Protein AF-A0A965PRX0-F1 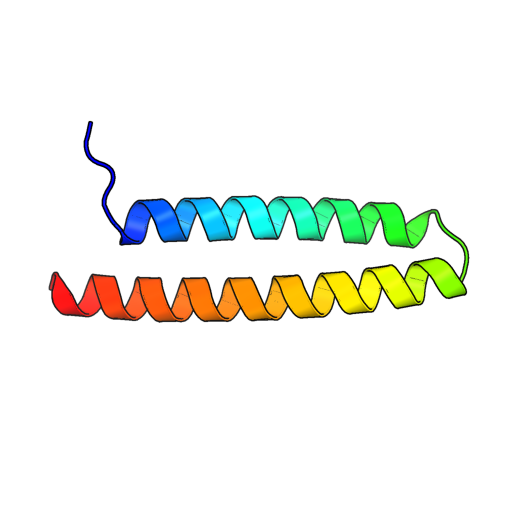(afdb_monomer_lite)

Radius of gyration: 14.98 Å; chains: 1; bounding box: 42×13×39 Å

Secondary structure (DSSP, 8-state):
-PPPHHHHHHHHHHHHHHHHHHHHHHHTTS-HHHHHHHHHHHHHHHHHHHHHHHHHHHHHHH--

pLDDT: mean 89.43, std 11.45, range [53.25, 98.06]

Foldseek 3Di:
DDADPLRVLVVLLVVLVVVLVVLVVVLVVDDPVVVVVSVVVNVVSVVSNVVSVVVSVVVVVVVD

Structure (mmCIF, N/CA/C/O backbone):
data_AF-A0A965PRX0-F1
#
_entry.id   AF-A0A965PRX0-F1
#
loop_
_atom_site.group_PDB
_atom_site.id
_atom_site.type_symbol
_atom_site.label_atom_id
_atom_site.label_alt_id
_atom_site.label_comp_id
_atom_site.label_asym_id
_atom_site.label_entity_id
_atom_site.label_seq_id
_atom_site.pdbx_PDB_ins_code
_atom_site.Cartn_x
_atom_site.Cartn_y
_atom_site.Cartn_z
_atom_site.occupancy
_atom_site.B_iso_or_equiv
_atom_site.auth_seq_id
_atom_site.auth_comp_id
_atom_site.auth_asym_id
_atom_site.auth_atom_id
_atom_site.pdbx_PDB_model_num
ATOM 1 N N . MET A 1 1 ? -26.924 5.065 6.708 1.00 53.25 1 MET A N 1
ATOM 2 C CA . MET A 1 1 ? -26.201 3.987 7.416 1.00 53.25 1 MET A CA 1
ATOM 3 C C . MET A 1 1 ? -24.965 4.602 8.052 1.00 53.25 1 MET A C 1
ATOM 5 O O . MET A 1 1 ? -24.163 5.172 7.325 1.00 53.25 1 MET A O 1
ATOM 9 N N . ILE A 1 2 ? -24.859 4.589 9.382 1.00 77.50 2 ILE A N 1
ATOM 10 C CA . ILE A 1 2 ? -23.678 5.105 10.092 1.00 77.50 2 ILE A CA 1
ATOM 11 C C . ILE A 1 2 ? -22.665 3.960 10.146 1.00 77.50 2 ILE A C 1
ATOM 13 O O . ILE A 1 2 ? -22.960 2.905 10.695 1.00 77.50 2 ILE A O 1
ATOM 17 N N . VAL A 1 3 ? -21.510 4.145 9.514 1.00 80.38 3 VAL A 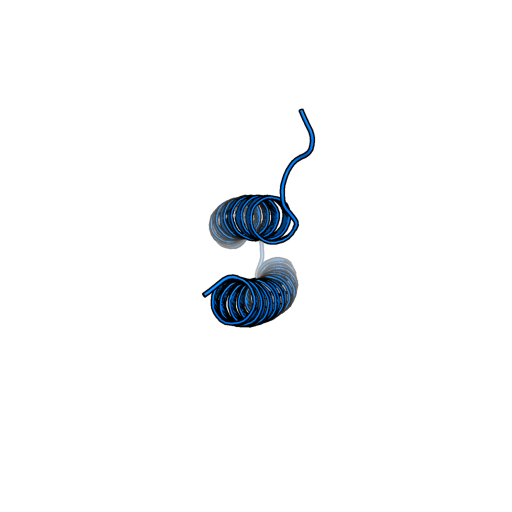N 1
ATOM 18 C CA . VAL A 1 3 ? -20.413 3.165 9.507 1.00 80.38 3 VAL A CA 1
ATOM 1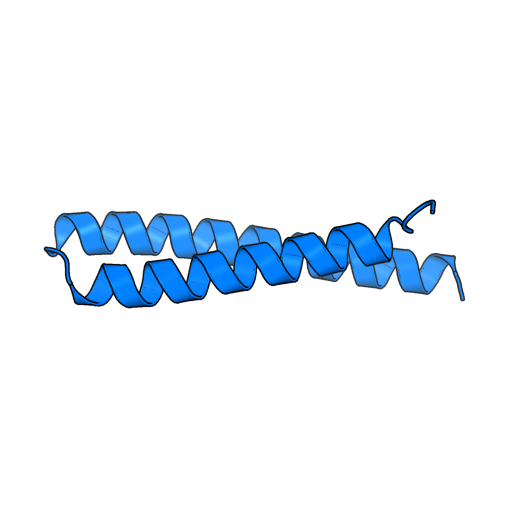9 C C . VAL A 1 3 ? -19.641 3.302 10.822 1.00 80.38 3 VAL A C 1
ATOM 21 O O . VAL A 1 3 ? -19.393 4.432 11.251 1.00 80.38 3 VAL A O 1
ATOM 24 N N . SER A 1 4 ? -19.263 2.197 11.470 1.00 86.50 4 SER A N 1
ATOM 25 C CA . SER A 1 4 ? -18.457 2.258 12.699 1.00 86.50 4 SER A CA 1
ATOM 26 C C . SER A 1 4 ? -17.033 2.749 12.411 1.00 86.50 4 SER A C 1
ATOM 28 O O . SER A 1 4 ? -16.552 2.699 11.277 1.00 86.50 4 SER A O 1
ATOM 30 N N . GLU A 1 5 ? -16.340 3.256 13.431 1.00 86.19 5 GLU A N 1
ATOM 31 C CA . GLU A 1 5 ? -14.948 3.700 13.290 1.00 86.19 5 GLU A CA 1
ATOM 32 C C . GLU A 1 5 ? -14.029 2.556 12.844 1.00 86.19 5 GLU A C 1
ATOM 34 O O . GLU A 1 5 ? -13.286 2.705 11.874 1.00 86.19 5 GLU A O 1
ATOM 39 N N . THR A 1 6 ? -14.173 1.383 13.459 1.00 86.69 6 THR A N 1
ATOM 40 C CA . THR A 1 6 ? -13.439 0.159 13.117 1.00 86.69 6 THR A CA 1
ATOM 41 C C . THR A 1 6 ? -13.665 -0.259 11.662 1.00 86.69 6 THR A C 1
ATOM 43 O O . THR A 1 6 ? -12.722 -0.622 10.960 1.00 86.69 6 THR A O 1
ATOM 46 N N . GLN A 1 7 ? -14.898 -0.136 11.158 1.00 87.81 7 GLN A N 1
ATOM 47 C CA . GLN A 1 7 ? -15.219 -0.458 9.768 1.00 87.81 7 GLN A CA 1
ATOM 48 C C . GLN A 1 7 ? -14.617 0.560 8.785 1.00 87.81 7 GLN A C 1
ATOM 50 O O . GLN A 1 7 ? -14.102 0.163 7.741 1.00 87.81 7 GLN A O 1
ATOM 55 N N . ARG A 1 8 ? -14.583 1.856 9.132 1.00 89.81 8 ARG A N 1
ATOM 56 C CA . ARG A 1 8 ? -13.869 2.874 8.334 1.00 89.81 8 ARG A CA 1
ATOM 57 C C . ARG A 1 8 ? -12.362 2.616 8.284 1.00 89.81 8 ARG A C 1
ATOM 59 O O . ARG A 1 8 ? -11.765 2.740 7.217 1.00 89.81 8 ARG A O 1
ATOM 66 N N . LEU A 1 9 ? -11.756 2.245 9.413 1.00 90.31 9 LEU A N 1
ATOM 67 C CA . LEU A 1 9 ? -10.333 1.902 9.488 1.00 90.31 9 LEU A CA 1
ATOM 68 C C . LEU A 1 9 ? -10.012 0.639 8.677 1.00 90.31 9 LEU A C 1
ATOM 70 O O . LEU A 1 9 ? -8.999 0.593 7.981 1.00 90.31 9 LEU A O 1
ATOM 74 N N . SER A 1 10 ? -10.902 -0.357 8.706 1.00 89.00 10 SER A N 1
ATOM 75 C CA . SER A 1 10 ? -10.785 -1.566 7.884 1.00 89.00 10 SER A CA 1
ATOM 76 C C . SER A 1 10 ? -10.783 -1.230 6.388 1.00 89.00 10 SER A C 1
ATOM 78 O O . SER A 1 10 ? -9.875 -1.643 5.667 1.00 89.00 10 SER A O 1
ATOM 80 N N . TRP A 1 11 ? -11.709 -0.379 5.932 1.00 92.88 11 TRP A N 1
ATOM 81 C CA . TRP A 1 11 ? -11.727 0.093 4.544 1.00 92.88 11 TRP A CA 1
ATOM 82 C C . TRP A 1 11 ? -10.470 0.871 4.161 1.00 92.88 11 TRP A C 1
ATOM 84 O O . TRP A 1 11 ? -9.934 0.666 3.073 1.00 92.88 11 TRP A O 1
ATOM 94 N N . GLN A 1 12 ? -9.967 1.739 5.044 1.00 91.81 12 GLN A N 1
ATOM 95 C CA . GLN A 1 12 ? -8.712 2.447 4.787 1.00 91.81 12 GLN A CA 1
ATOM 96 C C . GLN A 1 12 ? -7.542 1.480 4.610 1.00 91.81 12 GLN A C 1
ATOM 98 O O . GLN A 1 12 ? -6.772 1.631 3.663 1.00 91.81 12 GLN A O 1
ATOM 103 N N . ARG A 1 13 ? -7.425 0.462 5.469 1.00 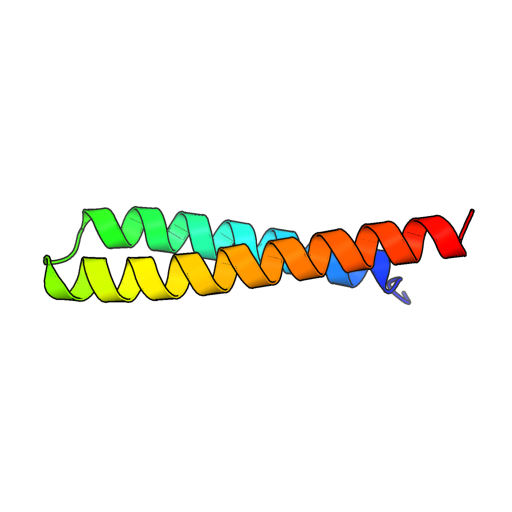91.38 13 ARG A N 1
ATOM 104 C CA . ARG A 1 13 ? -6.389 -0.570 5.341 1.00 91.38 13 ARG A CA 1
ATOM 105 C C . ARG A 1 13 ? -6.469 -1.281 3.988 1.00 91.38 13 ARG A C 1
ATOM 107 O O . ARG A 1 13 ? -5.441 -1.490 3.349 1.00 91.38 13 ARG A O 1
ATOM 114 N N . ASP A 1 14 ? -7.670 -1.621 3.532 1.00 93.94 14 ASP A N 1
ATOM 115 C CA . ASP A 1 14 ? -7.854 -2.322 2.260 1.00 93.94 14 ASP A CA 1
ATOM 116 C C . ASP A 1 14 ? -7.493 -1.431 1.054 1.00 93.94 14 ASP A C 1
ATOM 118 O O . ASP A 1 14 ? -6.822 -1.891 0.127 1.00 93.94 14 ASP A O 1
ATOM 122 N N . ILE A 1 15 ? -7.847 -0.139 1.092 1.00 95.62 15 ILE A N 1
ATOM 123 C CA . ILE A 1 15 ? -7.442 0.857 0.082 1.00 95.62 15 ILE A CA 1
ATOM 124 C C . ILE A 1 15 ? -5.914 0.997 0.039 1.00 95.62 15 ILE A C 1
ATOM 126 O O . ILE A 1 15 ? -5.312 0.961 -1.036 1.00 95.62 15 ILE A O 1
ATOM 130 N N . LEU A 1 16 ? -5.274 1.120 1.205 1.00 96.25 16 LEU A N 1
ATOM 131 C CA . LEU A 1 16 ? -3.818 1.217 1.322 1.00 96.25 16 LEU A CA 1
ATOM 132 C C . LEU A 1 16 ? -3.124 -0.037 0.771 1.00 96.25 16 LEU A C 1
ATOM 134 O O . LEU A 1 16 ? -2.149 0.072 0.026 1.00 96.25 16 LEU A O 1
ATOM 138 N N . ASN A 1 17 ? -3.663 -1.225 1.046 1.00 96.12 17 ASN A N 1
ATOM 139 C CA . ASN A 1 17 ? -3.129 -2.474 0.509 1.00 96.12 17 ASN A CA 1
ATOM 140 C C . ASN A 1 17 ? -3.252 -2.546 -1.025 1.00 96.12 17 ASN A C 1
ATOM 142 O O . ASN A 1 17 ? -2.319 -2.975 -1.707 1.00 96.12 17 ASN A O 1
ATOM 146 N N . GLN A 1 18 ? -4.364 -2.077 -1.598 1.00 97.44 18 GLN A N 1
ATOM 147 C CA . GLN A 1 18 ? -4.508 -1.984 -3.055 1.00 97.44 18 GLN A CA 1
ATOM 148 C C . GLN A 1 18 ? -3.491 -1.010 -3.667 1.00 97.44 18 GLN A C 1
ATOM 150 O O . GLN A 1 18 ? -2.831 -1.356 -4.651 1.00 9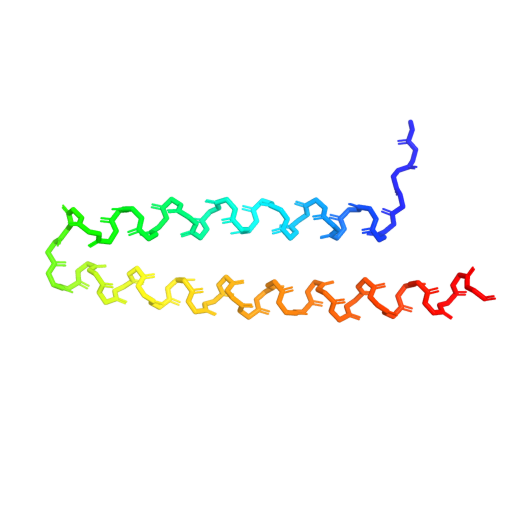7.44 18 GLN A O 1
ATOM 155 N N . ALA A 1 19 ? -3.307 0.168 -3.063 1.00 97.75 19 ALA A N 1
ATOM 156 C CA . ALA A 1 19 ? -2.302 1.137 -3.494 1.00 97.75 19 ALA A CA 1
ATOM 157 C C . ALA A 1 19 ? -0.886 0.539 -3.455 1.00 97.75 19 ALA A C 1
ATOM 159 O O . ALA A 1 19 ? -0.131 0.662 -4.422 1.00 97.75 19 ALA A O 1
ATOM 160 N N . ARG A 1 20 ? -0.552 -0.198 -2.389 1.00 98.06 20 ARG A N 1
ATOM 161 C CA . ARG A 1 20 ? 0.718 -0.922 -2.270 1.00 98.06 20 ARG A CA 1
ATOM 162 C C . ARG A 1 20 ? 0.929 -1.909 -3.416 1.00 98.06 20 ARG A C 1
ATOM 164 O O . ARG A 1 20 ? 2.001 -1.927 -4.017 1.00 98.06 20 ARG A O 1
ATOM 171 N N . ILE A 1 21 ? -0.078 -2.718 -3.745 1.00 97.81 21 ILE A N 1
ATOM 172 C CA . ILE A 1 21 ? 0.002 -3.695 -4.843 1.00 97.81 21 ILE A CA 1
ATOM 173 C C . ILE A 1 21 ? 0.255 -2.992 -6.183 1.00 97.81 21 ILE A C 1
ATOM 175 O O . ILE A 1 21 ? 1.085 -3.452 -6.970 1.00 97.81 21 ILE A O 1
ATOM 179 N N . LEU A 1 22 ? -0.429 -1.876 -6.447 1.00 97.94 22 LEU A N 1
ATOM 180 C CA . LEU A 1 22 ? -0.235 -1.092 -7.670 1.00 97.94 22 LEU A CA 1
ATOM 181 C C . LEU A 1 22 ? 1.179 -0.505 -7.752 1.00 97.94 22 LEU A C 1
ATOM 183 O O . LEU A 1 22 ? 1.814 -0.596 -8.801 1.00 97.94 22 LEU A O 1
ATOM 187 N N . LEU A 1 23 ? 1.705 0.020 -6.645 1.00 97.62 23 LEU A N 1
ATOM 188 C CA . LEU A 1 23 ? 3.066 0.551 -6.578 1.00 97.62 23 LEU A CA 1
ATOM 189 C C . LEU A 1 23 ? 4.124 -0.533 -6.793 1.00 97.62 23 LEU A C 1
ATOM 191 O O . LEU A 1 23 ? 5.077 -0.310 -7.532 1.00 97.62 23 LEU A O 1
ATOM 195 N N . VAL A 1 24 ? 3.943 -1.730 -6.225 1.00 96.62 24 VAL A N 1
ATOM 196 C CA . VAL A 1 24 ? 4.849 -2.866 -6.471 1.00 96.62 24 VAL A CA 1
ATOM 197 C C . VAL A 1 24 ? 4.881 -3.236 -7.956 1.00 96.62 24 VAL A C 1
ATOM 199 O O . VAL A 1 24 ? 5.962 -3.491 -8.490 1.00 96.62 24 VAL A O 1
ATOM 202 N N . LYS A 1 25 ? 3.726 -3.228 -8.635 1.00 96.94 25 LYS A N 1
ATOM 203 C CA . LYS A 1 25 ? 3.657 -3.458 -10.087 1.00 96.94 25 LYS A CA 1
ATOM 204 C C . LYS A 1 25 ? 4.372 -2.351 -10.863 1.00 96.94 25 LYS A C 1
ATOM 206 O O . LYS A 1 25 ? 5.194 -2.658 -11.720 1.00 96.94 25 LYS A O 1
ATOM 211 N N . LEU A 1 26 ? 4.104 -1.084 -10.536 1.00 96.94 26 LEU A N 1
ATOM 212 C CA . LEU A 1 26 ? 4.727 0.070 -11.191 1.00 96.94 26 LEU A CA 1
ATOM 213 C C . LEU A 1 26 ? 6.250 0.061 -11.027 1.00 96.94 26 LEU A C 1
ATOM 215 O O . LEU A 1 26 ? 6.971 0.284 -11.995 1.00 96.94 26 LEU A O 1
ATOM 219 N N . ARG A 1 27 ? 6.744 -0.275 -9.830 1.00 96.19 27 ARG A N 1
ATOM 220 C CA . ARG A 1 27 ? 8.177 -0.371 -9.524 1.00 96.19 27 ARG A CA 1
ATOM 221 C C . ARG A 1 27 ? 8.926 -1.282 -10.494 1.00 96.19 27 ARG A C 1
ATOM 223 O O . ARG A 1 27 ? 10.070 -0.999 -10.824 1.00 96.19 27 ARG A O 1
ATOM 230 N N . GLY A 1 28 ? 8.299 -2.375 -10.932 1.00 92.75 28 GLY A N 1
ATOM 231 C CA . GLY A 1 28 ? 8.901 -3.321 -11.873 1.00 92.75 28 GLY A CA 1
ATOM 232 C C . GLY A 1 28 ? 9.024 -2.799 -13.309 1.00 92.75 28 GLY A C 1
ATOM 233 O O . GLY A 1 28 ? 9.732 -3.413 -14.099 1.00 92.75 28 GLY A O 1
ATOM 234 N N . GLY A 1 29 ? 8.348 -1.696 -13.652 1.00 95.38 29 GLY A N 1
ATOM 235 C CA . GLY A 1 29 ? 8.301 -1.132 -15.005 1.00 95.38 29 GLY A CA 1
ATOM 236 C C . GLY A 1 29 ? 9.008 0.216 -15.175 1.00 95.38 29 GLY A C 1
ATOM 237 O O . GLY A 1 29 ? 8.893 0.815 -16.241 1.00 95.38 29 GLY A O 1
ATOM 238 N N . VAL A 1 30 ? 9.704 0.716 -14.150 1.00 95.38 30 VAL A N 1
ATOM 239 C CA . VAL A 1 30 ? 10.350 2.043 -14.151 1.00 95.38 30 VAL A CA 1
ATOM 240 C C . VAL A 1 30 ? 11.871 1.955 -13.979 1.00 95.38 30 VAL A C 1
ATOM 242 O O . VAL A 1 30 ? 12.413 0.911 -13.621 1.00 95.38 30 VAL A O 1
ATOM 245 N N . GLY A 1 31 ? 12.577 3.065 -14.226 1.00 95.94 31 GLY A N 1
ATOM 246 C CA . GLY A 1 31 ? 14.029 3.152 -14.031 1.00 95.94 31 GLY A CA 1
ATOM 247 C C . GLY A 1 31 ? 14.458 3.127 -12.555 1.00 95.94 31 GLY A C 1
ATOM 248 O O . GLY A 1 31 ? 13.648 3.323 -11.650 1.00 95.94 31 GLY A O 1
ATOM 249 N N . HIS A 1 32 ? 15.760 2.939 -12.300 1.00 92.12 32 HIS A N 1
ATOM 250 C CA . HIS A 1 32 ? 16.307 2.755 -10.945 1.00 92.12 32 HIS A CA 1
ATOM 251 C C . HIS A 1 32 ? 15.962 3.893 -9.964 1.00 92.12 32 HIS A C 1
ATOM 253 O O . HIS A 1 32 ? 15.533 3.618 -8.847 1.00 92.12 32 HIS A O 1
ATOM 259 N N . GLY A 1 33 ? 16.087 5.160 -10.381 1.00 94.50 33 GLY A N 1
ATOM 260 C CA . GLY A 1 33 ? 15.749 6.309 -9.528 1.00 94.50 33 GLY A CA 1
ATOM 261 C C . GLY A 1 33 ? 14.272 6.331 -9.119 1.00 94.50 33 GLY A C 1
ATOM 262 O O . GLY A 1 33 ? 13.955 6.428 -7.938 1.00 94.50 33 GLY A O 1
ATOM 263 N N . GLN A 1 34 ? 13.371 6.113 -10.079 1.00 95.25 34 GLN A N 1
ATOM 264 C CA . GLN A 1 34 ? 11.925 6.041 -9.831 1.00 95.25 34 GLN A CA 1
ATOM 265 C C . GLN A 1 34 ? 11.555 4.839 -8.949 1.00 95.25 34 GLN A C 1
ATOM 267 O O . GLN A 1 34 ? 10.660 4.923 -8.111 1.00 95.25 34 GLN A O 1
ATOM 272 N N . ALA A 1 35 ? 12.261 3.714 -9.089 1.00 96.94 35 ALA A N 1
ATOM 273 C CA . ALA A 1 35 ? 12.046 2.547 -8.240 1.00 96.94 35 ALA A CA 1
ATOM 274 C C . ALA A 1 35 ? 12.390 2.820 -6.761 1.00 96.94 35 ALA A C 1
ATOM 276 O O . ALA A 1 35 ? 11.726 2.277 -5.875 1.00 96.94 35 ALA A O 1
ATOM 277 N N . ILE A 1 36 ? 13.389 3.667 -6.481 1.00 97.06 36 ILE A N 1
ATOM 278 C CA . ILE A 1 36 ? 13.732 4.099 -5.115 1.00 97.06 36 ILE A CA 1
ATOM 279 C C . ILE A 1 36 ? 12.610 4.954 -4.523 1.00 97.06 36 ILE A C 1
ATOM 281 O O . ILE A 1 36 ? 12.170 4.681 -3.406 1.00 97.06 36 ILE A O 1
ATOM 285 N N . GLU A 1 37 ? 12.107 5.935 -5.271 1.00 97.50 37 GLU A N 1
ATOM 286 C CA . GLU A 1 37 ? 10.988 6.784 -4.838 1.00 97.50 37 GLU A CA 1
ATOM 287 C C . GLU A 1 37 ? 9.739 5.943 -4.538 1.00 97.50 37 GLU A C 1
ATOM 289 O O . GLU A 1 37 ? 9.121 6.080 -3.482 1.00 97.50 37 GLU A O 1
ATOM 294 N N . ILE A 1 38 ? 9.413 4.981 -5.408 1.00 98.00 38 ILE A N 1
ATOM 295 C CA . ILE A 1 38 ? 8.292 4.060 -5.181 1.00 98.00 38 ILE A CA 1
ATOM 296 C C . ILE A 1 38 ? 8.499 3.221 -3.912 1.00 98.00 38 ILE A C 1
ATOM 298 O O . ILE A 1 38 ? 7.550 3.021 -3.153 1.00 98.00 38 ILE A O 1
ATOM 302 N N . ASN A 1 39 ? 9.720 2.750 -3.636 1.00 97.44 39 ASN A N 1
ATOM 303 C CA . ASN A 1 39 ? 10.007 2.024 -2.394 1.00 97.44 39 ASN A CA 1
ATOM 304 C C . ASN A 1 39 ? 9.788 2.894 -1.148 1.00 97.44 39 ASN A C 1
ATOM 306 O O . ASN A 1 39 ? 9.268 2.396 -0.150 1.00 97.44 39 ASN A O 1
ATOM 310 N N . GLN A 1 40 ? 10.140 4.182 -1.201 1.00 98.06 40 GLN A N 1
ATOM 311 C CA . GLN A 1 40 ? 9.882 5.111 -0.097 1.00 98.06 40 GLN A CA 1
ATOM 312 C C . GLN A 1 40 ? 8.378 5.276 0.153 1.00 98.06 40 GLN A C 1
ATOM 314 O O . GLN A 1 40 ? 7.940 5.222 1.302 1.00 98.06 40 GLN A O 1
ATOM 319 N N . ILE A 1 41 ? 7.576 5.402 -0.910 1.00 97.88 41 ILE A N 1
ATOM 320 C CA . ILE A 1 41 ? 6.111 5.496 -0.804 1.00 97.88 41 ILE A CA 1
ATOM 321 C C . ILE A 1 41 ? 5.520 4.199 -0.231 1.00 97.88 41 ILE A C 1
ATOM 323 O O . ILE A 1 41 ? 4.673 4.253 0.660 1.00 97.88 41 ILE A O 1
ATOM 327 N N . ILE A 1 42 ? 5.989 3.030 -0.684 1.00 97.88 42 ILE A N 1
ATOM 328 C CA . ILE A 1 42 ? 5.565 1.730 -0.137 1.00 97.88 42 ILE A CA 1
ATOM 329 C C . ILE A 1 42 ? 5.836 1.663 1.372 1.00 97.88 42 ILE A C 1
ATOM 331 O O . ILE A 1 42 ? 4.952 1.255 2.119 1.00 97.88 42 ILE A O 1
ATOM 335 N N . GLY A 1 43 ? 7.003 2.121 1.836 1.00 97.81 43 GLY A N 1
ATOM 336 C CA . GLY A 1 43 ? 7.322 2.156 3.267 1.00 97.81 43 GLY A CA 1
ATOM 337 C C . GLY A 1 43 ? 6.368 3.036 4.087 1.00 97.81 43 GLY A C 1
ATOM 338 O O . GLY A 1 43 ? 5.978 2.662 5.193 1.00 97.81 43 GLY A O 1
ATOM 339 N N . GLN A 1 44 ? 5.935 4.177 3.540 1.00 97.56 44 GLN A N 1
ATOM 340 C CA . GLN A 1 44 ? 4.938 5.037 4.192 1.00 97.56 44 GLN A CA 1
ATOM 341 C C . GLN A 1 44 ? 3.562 4.364 4.267 1.00 97.56 44 GLN A C 1
ATOM 343 O O . GLN A 1 44 ? 2.896 4.437 5.301 1.00 97.56 44 GLN A O 1
ATOM 348 N N . ILE A 1 45 ? 3.151 3.674 3.200 1.00 97.38 45 ILE A N 1
ATOM 349 C CA . ILE A 1 45 ? 1.895 2.915 3.165 1.00 97.38 45 ILE A CA 1
ATOM 350 C C . ILE A 1 45 ? 1.924 1.763 4.174 1.00 97.38 45 ILE A C 1
ATOM 352 O O . ILE A 1 45 ? 0.958 1.584 4.913 1.00 97.38 45 ILE A O 1
ATOM 356 N N . ASP A 1 46 ? 3.032 1.023 4.249 1.00 95.69 46 ASP A N 1
ATOM 357 C CA . ASP A 1 46 ? 3.212 -0.065 5.214 1.00 95.69 46 ASP A CA 1
ATOM 358 C C . ASP A 1 46 ? 3.077 0.455 6.657 1.00 95.69 46 ASP A C 1
ATOM 360 O O . ASP A 1 46 ? 2.341 -0.127 7.454 1.00 95.69 46 ASP A O 1
ATOM 364 N N . SER A 1 47 ? 3.681 1.607 6.969 1.00 95.50 47 SER A N 1
ATOM 365 C CA . SER A 1 47 ? 3.526 2.271 8.273 1.00 95.50 47 SER A CA 1
ATOM 366 C C . SER A 1 47 ? 2.071 2.666 8.569 1.00 95.50 47 SER A C 1
ATOM 368 O O . SER A 1 47 ? 1.536 2.353 9.635 1.00 95.50 47 SER A O 1
ATOM 370 N N . ALA A 1 48 ? 1.382 3.288 7.606 1.00 94.38 48 ALA A N 1
ATOM 371 C CA . ALA A 1 48 ? -0.017 3.686 7.765 1.00 94.38 48 ALA A CA 1
ATOM 372 C C . ALA A 1 48 ? -0.949 2.483 8.001 1.00 94.38 48 ALA A C 1
ATOM 374 O O . ALA A 1 48 ? -1.864 2.557 8.823 1.00 94.38 48 ALA A O 1
ATOM 375 N N . MET A 1 49 ? -0.705 1.357 7.323 1.00 92.81 49 MET A N 1
ATOM 376 C CA . MET A 1 49 ? -1.476 0.127 7.522 1.00 92.81 49 MET A CA 1
ATOM 377 C C . MET A 1 49 ? -1.268 -0.480 8.914 1.00 92.81 49 MET A C 1
ATOM 379 O O . MET A 1 49 ? -2.233 -0.978 9.496 1.00 92.81 49 MET A O 1
ATOM 383 N N . VAL A 1 50 ? -0.049 -0.418 9.463 1.00 92.62 50 VAL A N 1
ATOM 384 C CA . VAL A 1 50 ? 0.229 -0.860 10.842 1.00 92.62 50 VAL A CA 1
ATOM 385 C C . VAL A 1 50 ? -0.550 -0.009 11.842 1.00 92.62 50 VAL A C 1
ATOM 387 O O . VAL A 1 50 ? -1.242 -0.560 12.694 1.00 92.62 50 VAL A O 1
ATOM 390 N N . ILE A 1 51 ? -0.528 1.319 11.691 1.00 90.81 51 ILE A N 1
ATOM 391 C CA . ILE A 1 51 ? -1.289 2.233 12.558 1.00 90.81 51 ILE A CA 1
ATOM 392 C C . ILE A 1 51 ? -2.792 1.930 12.480 1.00 90.81 51 ILE A C 1
ATOM 394 O O . ILE A 1 51 ? -3.458 1.832 13.510 1.00 90.81 51 ILE A O 1
ATOM 398 N N . ALA A 1 52 ? -3.335 1.732 11.274 1.00 89.44 52 ALA A N 1
ATOM 399 C CA . ALA A 1 52 ? -4.740 1.370 11.102 1.00 89.44 52 ALA A CA 1
ATOM 400 C C . ALA A 1 52 ? -5.083 0.054 11.824 1.00 89.44 52 ALA A C 1
ATOM 402 O O . ALA A 1 52 ? -6.110 -0.026 12.495 1.00 89.44 52 ALA A O 1
ATOM 403 N N . TRP A 1 53 ? -4.212 -0.957 11.740 1.00 88.00 53 TRP A N 1
ATOM 404 C CA . TRP A 1 53 ? -4.390 -2.230 12.444 1.00 88.00 53 TRP A CA 1
ATOM 405 C C . TRP A 1 53 ? -4.359 -2.074 13.971 1.00 88.00 53 TRP A C 1
ATOM 407 O O . TRP A 1 53 ? -5.223 -2.619 14.660 1.00 88.00 53 TRP A O 1
ATOM 417 N N . GLU A 1 54 ? -3.430 -1.282 14.510 1.00 88.62 54 GLU A N 1
ATOM 418 C CA . GLU A 1 54 ? -3.365 -0.999 15.949 1.00 88.62 54 GLU A CA 1
ATOM 419 C C . GLU A 1 54 ? -4.621 -0.284 16.461 1.00 88.62 54 GLU A C 1
ATOM 421 O O . GLU A 1 54 ? -5.104 -0.576 17.558 1.00 88.62 54 GLU A O 1
ATOM 426 N N . LEU A 1 55 ? -5.159 0.658 15.681 1.00 87.44 55 LEU A N 1
ATOM 427 C CA . LEU A 1 55 ? -6.382 1.381 16.025 1.00 87.44 55 LEU A CA 1
ATOM 428 C C . LEU A 1 55 ? -7.613 0.469 15.976 1.00 87.44 55 LEU A C 1
ATOM 430 O O . LEU A 1 55 ? -8.431 0.528 16.893 1.00 87.44 55 LEU A O 1
ATOM 434 N N . ILE A 1 56 ? -7.707 -0.417 14.977 1.00 86.81 56 ILE A N 1
ATOM 435 C CA . ILE A 1 56 ? -8.755 -1.448 14.896 1.00 86.81 56 ILE A CA 1
ATOM 436 C C . ILE A 1 56 ? -8.727 -2.325 16.153 1.00 86.81 56 ILE A C 1
ATOM 438 O O . ILE A 1 56 ? -9.740 -2.435 16.840 1.00 86.81 56 ILE A O 1
ATOM 442 N N . GLY A 1 57 ? -7.558 -2.863 16.520 1.00 80.94 57 GLY A N 1
ATOM 443 C CA . GLY A 1 57 ? -7.421 -3.718 17.703 1.00 80.94 57 GLY A CA 1
A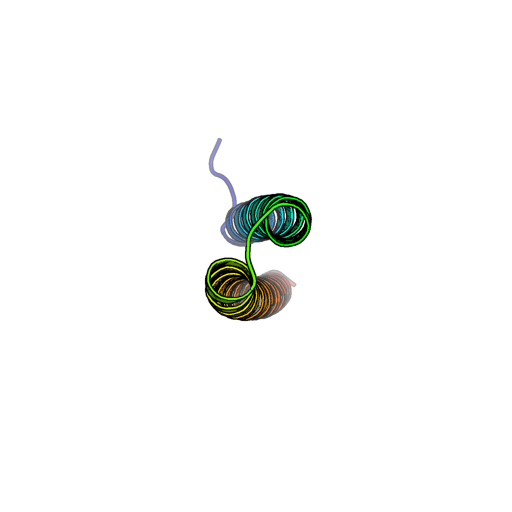TOM 444 C C . GLY A 1 57 ? -7.699 -3.001 19.033 1.00 80.94 57 GLY A C 1
ATOM 445 O O . GLY A 1 57 ? -8.100 -3.636 20.008 1.00 80.94 57 GLY A O 1
ATOM 446 N N . LYS A 1 58 ? -7.514 -1.675 19.105 1.00 74.88 58 LYS A N 1
ATOM 447 C CA . LYS A 1 58 ? -7.928 -0.856 20.261 1.00 74.88 58 LYS A CA 1
ATOM 448 C C . LYS A 1 58 ? -9.436 -0.590 20.282 1.00 74.88 58 LYS A C 1
ATOM 450 O O . LYS A 1 58 ? -9.994 -0.501 21.372 1.00 74.88 58 LYS A O 1
ATOM 455 N N . GLY A 1 59 ? -10.073 -0.450 19.119 1.00 65.94 59 GLY A N 1
ATOM 456 C CA . GLY A 1 59 ? -11.525 -0.304 18.985 1.00 65.94 59 GLY A CA 1
ATOM 457 C C . GLY A 1 59 ? -12.260 -1.570 19.420 1.00 65.94 59 GLY A C 1
ATOM 458 O O . GLY A 1 59 ? -13.108 -1.509 20.301 1.00 65.94 59 GLY A O 1
ATOM 459 N N . GLU A 1 60 ? -11.835 -2.732 18.918 1.00 68.94 60 GLU A N 1
ATOM 460 C CA . GLU A 1 60 ? -12.424 -4.033 19.277 1.00 68.94 60 GLU A CA 1
ATOM 461 C C . GLU A 1 60 ? -12.351 -4.329 20.783 1.00 68.94 60 GLU A C 1
ATOM 463 O O . GLU A 1 60 ? -13.280 -4.893 21.346 1.00 68.94 60 GLU A O 1
ATOM 468 N N . LYS A 1 61 ? -11.277 -3.902 21.465 1.00 65.38 61 LYS A N 1
ATOM 469 C CA . LYS A 1 61 ? -11.140 -4.046 22.927 1.00 65.38 61 LYS A CA 1
ATOM 470 C C . LYS A 1 61 ? -12.013 -3.093 23.746 1.00 65.38 61 LYS A C 1
ATOM 472 O O . LYS A 1 61 ? -12.184 -3.339 24.932 1.00 65.38 61 LYS A O 1
ATOM 477 N N . LYS A 1 62 ? -12.478 -1.978 23.174 1.00 60.78 62 LYS A N 1
ATOM 478 C CA . LYS A 1 62 ? -13.405 -1.055 23.853 1.00 60.78 62 LYS A CA 1
ATOM 479 C C . LYS A 1 62 ? -14.858 -1.510 23.736 1.00 60.78 62 LYS A C 1
ATOM 481 O O . LYS A 1 62 ? -15.659 -1.140 24.588 1.00 60.78 62 LYS A O 1
ATOM 486 N N . ASP A 1 63 ? -15.163 -2.278 22.694 1.00 56.69 63 ASP A N 1
ATOM 487 C CA . ASP A 1 63 ? -16.505 -2.771 22.378 1.00 56.69 63 ASP A CA 1
ATOM 488 C C . ASP A 1 63 ? -16.779 -4.195 22.927 1.00 56.69 63 ASP A C 1
ATOM 490 O O . ASP A 1 63 ? -17.868 -4.726 22.707 1.00 56.69 63 ASP A O 1
ATOM 494 N N . ALA A 1 64 ? -15.809 -4.811 23.620 1.00 54.19 64 ALA A N 1
ATOM 495 C CA . ALA A 1 64 ? -15.881 -6.145 24.238 1.00 54.19 64 ALA A CA 1
ATOM 496 C C . ALA A 1 64 ? -16.056 -6.064 25.762 1.00 54.19 64 ALA A C 1
ATOM 498 O O . ALA A 1 64 ? -16.799 -6.913 26.305 1.00 54.19 64 ALA A O 1
#

Sequence (64 aa):
MIVSETQRLSWQRDILNQARILLVKLRGGVGHGQAIEINQIIGQIDSAMVIAWELIGKGEKKDA